Protein AF-R7TTU5-F1 (afdb_monomer_lite)

Sequence (74 aa):
MDNDSTNDEKMVDMIGDDTGREVTLPAFFLLGRDGFMIKRALERMDLPGAIINIPINATGIPPNQLNQPPWTLW

Organism: Capitella teleta (NCBI:txid283909)

Secondary structure (DSSP, 8-state):
----TTTTT----S--S--------BGGGGSHHHHHHHHHHHHHTT-S----B--GGGTTS-GGGS---GGG--

Structure (mmCIF, N/CA/C/O backbone):
data_AF-R7TTU5-F1
#
_entry.id   AF-R7TTU5-F1
#
loop_
_atom_site.group_PDB
_atom_site.id
_atom_site.type_symbol
_atom_site.label_atom_id
_atom_site.label_alt_id
_atom_site.label_comp_id
_atom_site.label_asym_id
_atom_site.label_entity_id
_atom_site.label_seq_id
_atom_site.pdbx_PDB_ins_code
_atom_site.Cartn_x
_atom_site.Cartn_y
_atom_site.Cartn_z
_atom_site.occupancy
_atom_site.B_iso_or_equiv
_atom_site.auth_seq_id
_atom_site.auth_comp_id
_atom_site.auth_asym_id
_atom_site.auth_atom_id
_atom_site.pdbx_PDB_model_num
ATOM 1 N N . MET A 1 1 ? -18.045 -1.268 -25.565 1.00 47.75 1 MET A N 1
ATOM 2 C CA . MET A 1 1 ? -17.287 -0.273 -24.788 1.00 47.75 1 MET A CA 1
ATOM 3 C C . MET A 1 1 ? -18.255 0.285 -23.767 1.00 47.75 1 MET A C 1
ATOM 5 O O . MET A 1 1 ? -19.166 1.002 -24.161 1.00 47.75 1 MET A O 1
ATOM 9 N N . ASP A 1 2 ? -18.165 -0.154 -22.516 1.00 63.53 2 ASP A N 1
ATOM 10 C CA . ASP A 1 2 ? -18.947 0.392 -21.410 1.00 63.53 2 ASP A CA 1
ATOM 11 C C . ASP A 1 2 ? -18.197 1.603 -20.843 1.00 63.53 2 ASP A C 1
ATOM 13 O O . ASP A 1 2 ? -17.155 1.482 -20.218 1.00 63.53 2 ASP A O 1
ATOM 17 N N . ASN A 1 3 ? -18.705 2.806 -21.105 1.00 73.31 3 ASN A N 1
ATOM 18 C CA . ASN A 1 3 ? -18.242 4.024 -20.434 1.00 73.31 3 ASN A CA 1
ATOM 19 C C . ASN A 1 3 ? -18.966 4.164 -19.085 1.00 73.31 3 ASN A C 1
ATOM 21 O O . ASN A 1 3 ? -19.624 5.171 -18.823 1.00 73.31 3 ASN A O 1
ATOM 25 N N . ASP A 1 4 ? -18.956 3.089 -18.298 1.00 75.06 4 ASP A N 1
ATOM 26 C CA . ASP A 1 4 ? -19.631 3.019 -17.009 1.00 75.06 4 ASP A CA 1
ATOM 27 C C . ASP A 1 4 ? -18.608 3.255 -15.898 1.00 75.06 4 ASP A C 1
ATOM 29 O O . ASP A 1 4 ? -17.860 2.357 -15.511 1.00 75.06 4 ASP A O 1
ATOM 33 N N . SER A 1 5 ? -18.605 4.474 -15.361 1.00 69.44 5 SER A N 1
ATOM 34 C CA . SER A 1 5 ? -17.705 4.884 -14.280 1.00 69.44 5 SER A CA 1
ATOM 35 C C . SER A 1 5 ? -17.888 4.086 -12.984 1.00 69.44 5 SER A C 1
ATOM 37 O O . SER A 1 5 ? -17.045 4.150 -12.093 1.00 69.44 5 SER A O 1
ATOM 39 N N . THR A 1 6 ? -18.971 3.314 -12.852 1.00 68.75 6 THR A N 1
ATOM 40 C CA . THR A 1 6 ? -19.197 2.443 -11.691 1.00 68.75 6 THR A CA 1
ATOM 41 C C . THR A 1 6 ? -18.430 1.121 -11.773 1.00 68.75 6 THR A C 1
ATOM 43 O O . THR A 1 6 ? -18.253 0.444 -10.758 1.00 68.75 6 THR A O 1
ATOM 46 N N . ASN A 1 7 ? -17.947 0.744 -12.960 1.00 67.44 7 ASN A N 1
ATOM 47 C CA . ASN A 1 7 ? -17.089 -0.425 -13.158 1.00 67.44 7 ASN A CA 1
ATOM 48 C C . ASN A 1 7 ? -15.633 -0.139 -12.752 1.00 67.44 7 ASN A C 1
ATOM 50 O O . ASN A 1 7 ? -14.913 -1.037 -12.327 1.00 67.44 7 ASN A O 1
ATOM 54 N N . ASP A 1 8 ? -15.214 1.125 -12.772 1.00 67.50 8 ASP A N 1
ATOM 55 C CA . ASP A 1 8 ? -13.828 1.519 -12.502 1.00 67.50 8 ASP A CA 1
ATOM 56 C C . ASP A 1 8 ? -13.350 1.188 -11.075 1.00 67.50 8 ASP A C 1
ATOM 58 O O . ASP A 1 8 ? -12.152 1.198 -10.790 1.00 67.50 8 ASP A O 1
ATOM 62 N N . GLU A 1 9 ? -14.258 0.865 -10.160 1.00 67.31 9 GLU A N 1
ATOM 63 C CA . GLU A 1 9 ? -13.921 0.451 -8.796 1.00 67.31 9 GLU A CA 1
ATOM 64 C C . GLU A 1 9 ? -14.133 -1.045 -8.536 1.00 67.31 9 GLU A C 1
ATOM 66 O O . GLU A 1 9 ? -13.866 -1.509 -7.426 1.00 67.31 9 GLU A O 1
ATOM 71 N N . LYS A 1 10 ? -14.623 -1.812 -9.518 1.00 69.56 10 LYS A N 1
ATOM 72 C CA . LYS A 1 10 ? -14.872 -3.244 -9.340 1.00 69.56 10 LYS A CA 1
ATOM 73 C C . LYS A 1 10 ? -13.545 -3.994 -9.295 1.00 69.56 10 LYS A C 1
ATOM 75 O O . LYS A 1 10 ? -12.762 -3.964 -10.239 1.00 69.56 10 LYS A O 1
ATOM 80 N N . MET A 1 11 ? -13.316 -4.688 -8.187 1.00 68.31 11 MET A N 1
ATOM 81 C CA . MET A 1 11 ? -12.168 -5.569 -7.993 1.00 68.31 11 MET A CA 1
ATOM 82 C C . MET A 1 11 ? -12.657 -7.016 -7.944 1.00 68.31 11 MET A C 1
ATOM 84 O O . MET A 1 11 ?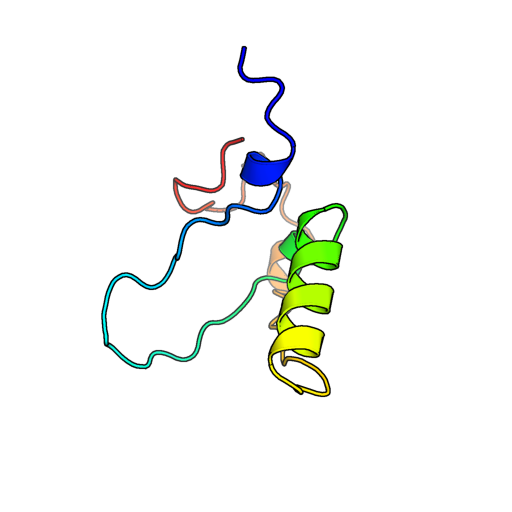 -13.751 -7.288 -7.447 1.00 68.31 11 MET A O 1
ATOM 88 N N . VAL A 1 12 ? -11.858 -7.938 -8.480 1.00 68.06 12 VAL A N 1
ATOM 89 C CA . VAL A 1 12 ? -12.108 -9.375 -8.337 1.00 68.06 12 VAL A CA 1
ATOM 90 C C . VAL A 1 12 ? -11.604 -9.799 -6.966 1.00 68.06 12 VAL A C 1
ATOM 92 O O . VAL A 1 12 ? -10.457 -9.513 -6.618 1.00 68.06 12 VAL A O 1
ATOM 95 N N . ASP A 1 13 ? -12.451 -10.478 -6.199 1.00 68.44 13 ASP A N 1
ATOM 96 C CA . ASP A 1 13 ? -12.008 -11.106 -4.963 1.00 68.44 13 ASP A CA 1
ATOM 97 C C . ASP A 1 13 ? -11.052 -12.257 -5.301 1.00 68.44 13 ASP A C 1
ATOM 99 O O . ASP A 1 13 ? -11.416 -13.211 -5.992 1.00 68.44 13 ASP A O 1
ATOM 103 N N . MET A 1 14 ? -9.801 -12.126 -4.859 1.00 67.19 14 MET A N 1
ATOM 104 C CA . MET A 1 14 ? -8.768 -13.141 -5.071 1.00 67.19 14 MET A CA 1
ATOM 105 C C . MET A 1 14 ? -8.818 -14.251 -4.011 1.00 67.19 14 MET A C 1
ATOM 107 O O . MET A 1 14 ? -8.074 -15.226 -4.126 1.00 67.19 14 MET A O 1
ATOM 111 N N . ILE A 1 15 ? -9.691 -14.133 -3.003 1.00 63.78 15 ILE A N 1
ATOM 112 C CA . ILE A 1 15 ? -9.906 -15.130 -1.955 1.00 63.78 15 ILE A CA 1
ATOM 113 C C . ILE A 1 15 ? -11.286 -15.757 -2.168 1.00 63.78 15 ILE A C 1
ATOM 115 O O . ILE A 1 15 ? -12.296 -15.326 -1.628 1.00 63.78 15 ILE A O 1
ATOM 119 N N . GLY A 1 16 ? -11.333 -16.796 -2.999 1.00 62.75 16 GLY A N 1
ATOM 120 C CA . GLY A 1 16 ? -12.562 -17.565 -3.229 1.00 62.75 16 GLY A CA 1
ATOM 121 C C . GLY A 1 16 ? -12.759 -18.728 -2.257 1.00 62.75 16 GLY A C 1
ATOM 122 O O . GLY A 1 16 ? -13.793 -19.393 -2.304 1.00 62.75 16 GLY A O 1
ATOM 123 N N . ASP A 1 17 ? -11.763 -19.021 -1.419 1.00 61.94 17 ASP A N 1
ATOM 124 C CA . ASP A 1 17 ? -11.831 -20.083 -0.430 1.00 61.94 17 ASP A CA 1
ATOM 125 C C . ASP A 1 17 ? -11.960 -19.451 0.965 1.00 61.94 17 ASP A C 1
ATOM 127 O O . ASP A 1 17 ? -11.201 -18.565 1.336 1.00 61.94 17 ASP A O 1
ATOM 131 N N . ASP A 1 18 ? -12.956 -19.867 1.750 1.00 65.56 18 ASP A N 1
ATOM 132 C CA . ASP A 1 18 ? -13.256 -19.341 3.099 1.00 65.56 18 ASP A CA 1
ATOM 133 C C . ASP A 1 18 ? -12.197 -19.802 4.131 1.00 65.56 18 ASP A C 1
ATOM 135 O O . ASP A 1 18 ? -12.477 -20.199 5.259 1.00 65.56 18 ASP A O 1
ATOM 139 N N . THR A 1 19 ? -10.939 -19.880 3.690 1.00 66.81 19 THR A N 1
ATOM 140 C CA . THR A 1 19 ? -9.835 -20.570 4.356 1.00 66.81 19 THR A CA 1
ATOM 141 C C . THR A 1 19 ? -9.130 -19.708 5.388 1.00 66.81 19 THR A C 1
ATOM 143 O O . THR A 1 19 ? -8.226 -20.202 6.062 1.00 66.81 19 THR A O 1
ATOM 146 N N . GLY A 1 20 ? -9.515 -18.433 5.522 1.00 66.94 20 GLY A N 1
ATOM 147 C CA . GLY A 1 20 ? -8.938 -17.503 6.496 1.00 66.94 20 GLY A CA 1
ATOM 148 C C . GLY A 1 20 ? -7.422 -17.329 6.358 1.00 66.94 20 GLY A C 1
ATOM 149 O O . GLY A 1 20 ? -6.757 -16.965 7.326 1.00 66.94 20 GLY A O 1
ATOM 150 N N . ARG A 1 21 ? -6.852 -17.647 5.188 1.00 68.50 21 ARG A N 1
ATOM 151 C CA . ARG A 1 21 ? -5.410 -17.557 4.955 1.00 68.50 21 ARG A CA 1
ATOM 152 C C . ARG A 1 21 ? -4.953 -16.110 5.042 1.00 68.50 21 ARG A C 1
ATOM 154 O O . ARG A 1 21 ? -5.595 -15.204 4.517 1.00 68.50 21 ARG A O 1
ATOM 161 N N . GLU A 1 22 ? -3.794 -15.918 5.659 1.00 65.19 22 GLU A N 1
ATOM 162 C CA . GLU A 1 22 ? -3.123 -14.626 5.674 1.00 65.19 22 GLU A CA 1
ATOM 163 C C . GLU A 1 22 ? -2.707 -14.258 4.245 1.00 65.19 22 GLU A C 1
ATOM 165 O O . GLU A 1 22 ? -1.864 -14.914 3.623 1.00 65.19 22 GLU A O 1
ATOM 170 N N . VAL A 1 23 ? -3.338 -13.221 3.693 1.00 63.56 23 VAL A N 1
ATOM 171 C CA . VAL A 1 23 ? -3.052 -12.775 2.332 1.00 63.56 23 VAL A CA 1
ATOM 172 C C . VAL A 1 23 ? -1.789 -11.949 2.334 1.00 63.56 23 VAL A C 1
ATOM 174 O O . VAL A 1 23 ? -1.722 -10.852 2.882 1.00 63.56 23 VAL A O 1
ATOM 177 N N . THR A 1 24 ? -0.775 -12.485 1.670 1.00 63.16 24 THR A N 1
ATOM 178 C CA . THR A 1 24 ? 0.469 -11.768 1.458 1.00 63.16 24 THR A CA 1
ATOM 179 C C . THR A 1 24 ? 0.358 -10.940 0.187 1.00 63.16 24 THR A C 1
ATOM 181 O O . THR A 1 24 ? 0.400 -11.497 -0.907 1.00 63.16 24 THR A O 1
ATOM 184 N N . LEU A 1 25 ? 0.233 -9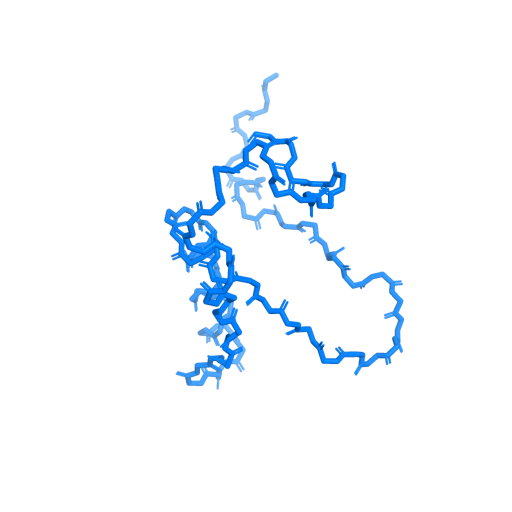.619 0.316 1.00 67.00 25 LEU A N 1
ATOM 185 C CA . LEU A 1 25 ? 0.227 -8.719 -0.834 1.00 67.00 25 LEU A CA 1
ATOM 186 C C . LEU A 1 25 ? 1.668 -8.479 -1.330 1.00 67.00 25 LEU A C 1
ATOM 188 O O . LEU A 1 25 ? 2.478 -7.917 -0.582 1.00 67.00 25 LEU A O 1
ATOM 192 N N . PRO A 1 26 ? 2.018 -8.863 -2.573 1.00 65.69 26 PRO A N 1
ATOM 193 C CA . PRO A 1 26 ? 3.328 -8.552 -3.132 1.00 65.69 26 PRO A CA 1
ATOM 194 C C . PRO A 1 26 ? 3.516 -7.046 -3.3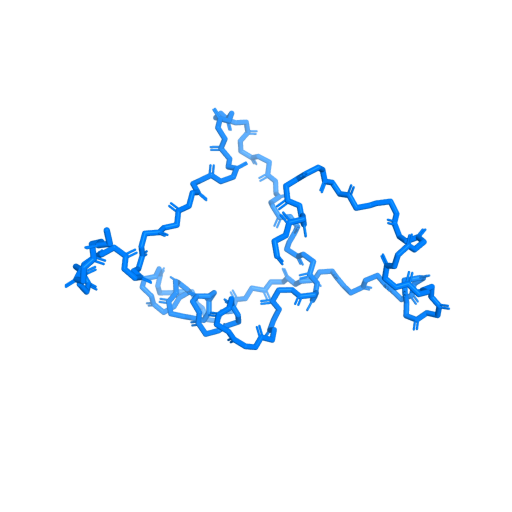25 1.00 65.69 26 PRO A C 1
ATOM 196 O O . PRO A 1 26 ? 2.624 -6.352 -3.812 1.00 65.69 26 PRO A O 1
ATOM 199 N N . ALA A 1 27 ? 4.723 -6.551 -3.041 1.00 65.19 27 ALA A N 1
ATOM 200 C CA . ALA A 1 27 ? 5.072 -5.132 -3.175 1.00 65.19 27 ALA A CA 1
ATOM 201 C C . ALA A 1 27 ? 4.864 -4.542 -4.587 1.00 65.19 27 ALA A C 1
ATOM 203 O O . ALA A 1 27 ? 4.765 -3.327 -4.740 1.00 65.19 27 ALA A O 1
ATOM 204 N N . PHE A 1 28 ? 4.773 -5.395 -5.612 1.00 67.44 28 PHE A N 1
ATOM 205 C CA . PHE A 1 28 ? 4.486 -5.004 -6.992 1.00 67.44 28 PHE A CA 1
ATOM 206 C C . PHE A 1 28 ? 3.177 -4.206 -7.127 1.00 67.44 28 PHE A C 1
ATOM 208 O O . PHE A 1 28 ? 3.123 -3.246 -7.889 1.00 67.44 28 PHE A O 1
ATOM 215 N N . PHE A 1 29 ? 2.157 -4.535 -6.329 1.00 70.44 29 PHE A N 1
ATOM 216 C CA . PHE A 1 29 ? 0.841 -3.888 -6.383 1.00 70.44 29 PHE A CA 1
ATOM 217 C C . PHE A 1 29 ? 0.778 -2.540 -5.652 1.00 70.44 29 PHE A C 1
ATOM 219 O O . PHE A 1 29 ? -0.269 -1.909 -5.623 1.00 70.44 29 PHE A O 1
ATOM 226 N N . LEU A 1 30 ? 1.872 -2.063 -5.049 1.00 75.81 30 LEU A N 1
ATOM 227 C CA . LEU A 1 30 ? 1.874 -0.770 -4.350 1.00 75.81 30 LEU A CA 1
ATOM 228 C C . LEU A 1 30 ? 1.884 0.441 -5.285 1.00 75.81 30 LEU A C 1
ATOM 230 O O . LEU A 1 30 ? 1.703 1.569 -4.826 1.00 75.81 30 LEU A O 1
ATOM 234 N N . LEU A 1 31 ? 2.166 0.241 -6.570 1.00 78.50 31 LEU A N 1
ATOM 235 C CA . LEU A 1 31 ? 2.342 1.331 -7.521 1.00 78.50 31 LEU A CA 1
ATOM 236 C C . LEU A 1 31 ? 1.070 1.567 -8.339 1.00 78.50 31 LEU A C 1
ATOM 238 O O . LEU A 1 31 ? 0.262 0.669 -8.564 1.00 78.50 31 LEU A O 1
ATOM 242 N N . GLY A 1 32 ? 0.905 2.802 -8.811 1.00 81.38 32 GLY A N 1
ATOM 243 C CA . GLY A 1 32 ? -0.178 3.167 -9.720 1.00 81.38 32 GLY A CA 1
ATOM 244 C C . GLY A 1 32 ? -1.576 2.999 -9.116 1.00 81.38 32 GLY A C 1
ATOM 245 O O . GLY A 1 32 ? -1.826 3.360 -7.964 1.00 81.38 32 GLY A O 1
ATOM 246 N N . ARG A 1 33 ? -2.506 2.493 -9.933 1.00 82.38 33 ARG A N 1
ATOM 247 C CA . ARG A 1 33 ? -3.923 2.332 -9.572 1.00 82.38 33 ARG A CA 1
ATOM 248 C C . ARG A 1 33 ? -4.120 1.316 -8.451 1.00 82.38 33 ARG A C 1
ATOM 250 O O . ARG A 1 33 ? -4.913 1.578 -7.552 1.00 82.38 33 ARG A O 1
ATOM 257 N N . ASP A 1 34 ? -3.381 0.212 -8.480 1.00 80.50 34 ASP A N 1
ATOM 258 C CA . ASP A 1 34 ? -3.506 -0.846 -7.476 1.00 80.50 34 ASP A CA 1
ATOM 259 C C . ASP A 1 34 ? -3.130 -0.317 -6.094 1.00 80.50 34 ASP A C 1
ATOM 261 O O . ASP A 1 34 ? -3.907 -0.453 -5.150 1.00 80.50 34 ASP A O 1
ATOM 265 N N . GLY A 1 35 ? -2.018 0.417 -5.994 1.00 83.25 35 GLY A N 1
ATOM 266 C CA . GLY A 1 35 ? -1.589 1.037 -4.741 1.00 83.25 35 GLY A CA 1
ATOM 267 C C . GLY A 1 35 ? -2.610 2.027 -4.184 1.00 83.25 35 GLY A C 1
ATOM 268 O O . GLY A 1 35 ? -2.897 2.030 -2.984 1.00 83.25 35 GLY A O 1
ATOM 269 N N . PHE A 1 36 ? -3.209 2.841 -5.060 1.00 86.38 36 PHE A N 1
ATOM 270 C CA 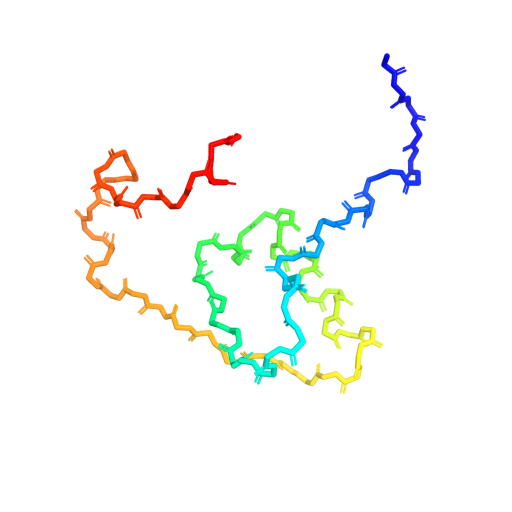. PHE A 1 36 ? -4.292 3.750 -4.680 1.00 86.38 36 PHE A CA 1
ATOM 271 C C . PHE A 1 36 ? -5.513 2.991 -4.143 1.00 86.38 36 PHE A C 1
ATOM 273 O O . PHE A 1 36 ? -6.067 3.365 -3.107 1.00 86.38 36 PHE A O 1
ATOM 280 N N . MET A 1 37 ? -5.913 1.907 -4.809 1.00 85.25 37 MET A N 1
ATOM 281 C CA . MET A 1 37 ? -7.065 1.102 -4.404 1.00 85.25 37 MET A CA 1
ATOM 282 C C . MET A 1 37 ? -6.817 0.346 -3.098 1.00 85.25 37 MET A C 1
ATOM 284 O O . MET A 1 37 ? -7.699 0.332 -2.242 1.00 85.25 37 MET A O 1
ATOM 288 N N . ILE A 1 38 ? -5.614 -0.200 -2.892 1.00 85.06 38 ILE A N 1
ATOM 289 C CA . ILE A 1 38 ? -5.204 -0.828 -1.628 1.00 85.06 38 ILE A CA 1
ATOM 290 C C . ILE A 1 38 ? -5.314 0.176 -0.482 1.00 85.06 38 ILE A C 1
ATOM 292 O O . ILE A 1 38 ? -5.947 -0.113 0.532 1.00 85.06 38 ILE A O 1
ATOM 296 N N . LYS A 1 39 ? -4.763 1.384 -0.652 1.00 86.56 39 LYS A N 1
ATOM 297 C CA . LYS A 1 39 ? -4.856 2.438 0.365 1.00 86.56 39 LYS A CA 1
ATOM 298 C C . LYS A 1 39 ? -6.314 2.775 0.690 1.00 86.56 39 LYS A C 1
ATOM 300 O O . LYS A 1 39 ? -6.695 2.796 1.856 1.00 86.56 39 LYS A O 1
ATOM 305 N N . ARG A 1 40 ? -7.137 2.989 -0.338 1.00 87.50 40 ARG A N 1
ATOM 306 C CA . ARG A 1 40 ? -8.563 3.304 -0.180 1.00 87.50 40 ARG A CA 1
ATOM 307 C C . ARG A 1 40 ? -9.338 2.175 0.506 1.00 87.50 40 ARG A C 1
ATOM 309 O O . ARG A 1 40 ? -10.260 2.444 1.271 1.00 87.50 40 ARG A O 1
ATOM 316 N N . ALA A 1 41 ? -8.988 0.918 0.240 1.00 85.94 41 ALA A N 1
ATOM 317 C CA . ALA A 1 41 ? -9.588 -0.234 0.904 1.00 85.94 41 ALA A CA 1
ATOM 318 C C . ALA A 1 41 ? -9.233 -0.272 2.399 1.00 85.94 41 ALA A C 1
ATOM 320 O O . ALA A 1 41 ? -10.124 -0.487 3.216 1.00 85.94 41 ALA A O 1
ATOM 321 N N . LEU A 1 42 ? -7.976 0.007 2.766 1.00 87.94 42 LEU A N 1
ATOM 322 C CA . LEU A 1 42 ? -7.556 0.110 4.171 1.00 87.94 42 LEU A CA 1
ATOM 323 C C . LEU A 1 42 ? -8.317 1.214 4.913 1.00 87.94 42 LEU A C 1
ATOM 325 O O . LEU A 1 42 ? -8.843 0.964 5.993 1.00 87.94 42 LEU A O 1
ATOM 329 N N . GLU A 1 43 ? -8.460 2.390 4.295 1.00 90.62 43 GLU A N 1
ATOM 330 C CA . GLU A 1 43 ? -9.241 3.504 4.849 1.00 90.62 43 GLU A CA 1
ATOM 331 C C . GLU A 1 43 ? -10.716 3.122 5.071 1.00 90.62 43 GLU A C 1
ATOM 333 O O . GLU A 1 43 ? -11.288 3.440 6.109 1.00 90.62 43 GLU A O 1
ATOM 338 N N . ARG A 1 44 ? -11.336 2.394 4.129 1.00 87.75 44 ARG A N 1
ATOM 339 C CA . ARG A 1 44 ? -12.723 1.904 4.267 1.00 87.75 44 ARG A CA 1
ATOM 340 C C . ARG A 1 44 ? -12.890 0.881 5.395 1.00 87.75 44 ARG A C 1
ATOM 342 O O . ARG A 1 44 ? -13.981 0.778 5.946 1.00 87.75 44 ARG A O 1
ATOM 349 N N . MET A 1 45 ? -11.842 0.120 5.705 1.00 87.06 45 MET A N 1
ATOM 350 C CA . MET A 1 45 ? -11.834 -0.891 6.767 1.00 87.06 45 MET A CA 1
ATOM 351 C C . MET A 1 45 ? -11.389 -0.337 8.130 1.00 87.06 45 MET A C 1
ATOM 353 O O . MET A 1 45 ? -11.280 -1.113 9.075 1.00 87.06 45 MET A O 1
ATOM 357 N N . ASP A 1 46 ? -11.119 0.970 8.235 1.00 90.44 46 ASP A N 1
ATOM 358 C CA . ASP A 1 46 ? -10.537 1.610 9.426 1.00 90.44 46 ASP A CA 1
ATOM 359 C C . ASP A 1 46 ? -9.213 0.952 9.871 1.00 90.44 46 ASP A C 1
ATOM 361 O O . ASP A 1 46 ? -8.884 0.851 11.054 1.00 90.44 46 ASP A O 1
ATOM 365 N N . LEU A 1 47 ? -8.436 0.466 8.895 1.00 86.06 47 LEU A N 1
ATOM 366 C CA . LEU A 1 47 ? -7.130 -0.133 9.133 1.00 86.06 47 LEU A CA 1
ATOM 367 C C . LEU A 1 47 ? -6.038 0.932 8.969 1.00 86.06 47 LEU A C 1
ATOM 369 O O . LEU A 1 47 ? -5.937 1.548 7.906 1.00 86.06 47 LEU A O 1
ATOM 373 N N . PRO A 1 48 ? -5.153 1.121 9.965 1.00 86.94 48 PRO A N 1
ATOM 374 C CA . PRO A 1 48 ? -4.096 2.132 9.897 1.00 86.94 48 PRO A CA 1
ATOM 375 C C . PRO A 1 48 ? -3.005 1.800 8.864 1.00 86.94 48 PRO A C 1
ATOM 377 O O . PRO A 1 48 ? -2.191 2.657 8.524 1.00 86.94 48 PRO A O 1
ATOM 380 N N . GLY A 1 49 ? -2.959 0.557 8.378 1.00 84.69 49 GLY A N 1
ATOM 381 C CA . GLY A 1 49 ? -1.990 0.084 7.398 1.00 84.69 49 GLY A CA 1
ATOM 382 C C . GLY A 1 49 ? -2.088 -1.425 7.173 1.00 84.69 49 GLY A C 1
ATOM 383 O O . GLY A 1 49 ? -2.925 -2.100 7.769 1.00 84.69 49 GLY A O 1
ATOM 384 N N . ALA A 1 50 ? -1.201 -1.951 6.329 1.00 82.19 50 ALA A N 1
ATOM 385 C CA . ALA A 1 50 ? -1.040 -3.383 6.087 1.00 82.19 50 ALA A CA 1
ATOM 386 C C . ALA A 1 50 ? 0.442 -3.770 6.103 1.00 82.19 50 ALA A C 1
ATOM 388 O O . ALA A 1 50 ? 1.307 -2.974 5.730 1.00 82.19 50 ALA A O 1
ATOM 389 N N . ILE A 1 51 ? 0.726 -5.005 6.514 1.00 77.75 51 ILE A N 1
ATOM 390 C CA . ILE A 1 51 ? 2.056 -5.601 6.385 1.00 77.75 51 ILE A CA 1
ATOM 391 C C . ILE A 1 51 ? 2.175 -6.166 4.972 1.00 77.75 51 ILE A C 1
ATOM 393 O O . ILE A 1 51 ? 1.295 -6.884 4.501 1.00 77.75 51 ILE A O 1
ATOM 397 N N . ILE A 1 52 ? 3.273 -5.840 4.299 1.00 73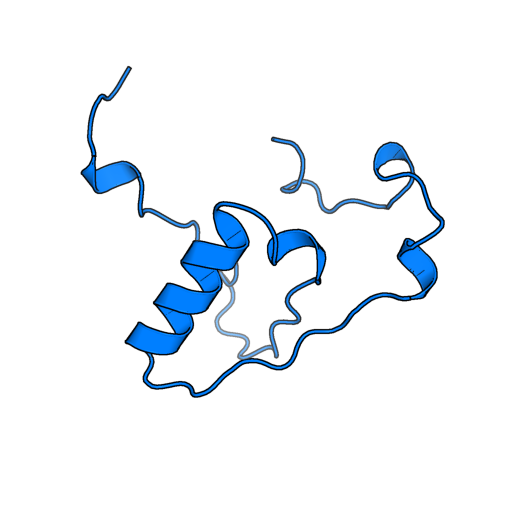.94 52 ILE A N 1
ATOM 398 C CA . ILE A 1 52 ? 3.585 -6.357 2.969 1.00 73.94 52 ILE A CA 1
ATOM 399 C C . ILE A 1 52 ? 4.907 -7.109 3.003 1.00 73.94 52 ILE A C 1
ATOM 401 O O . ILE A 1 52 ? 5.845 -6.711 3.696 1.00 73.94 52 ILE A O 1
ATOM 405 N N . ASN A 1 53 ? 5.002 -8.167 2.203 1.00 68.94 53 ASN A N 1
ATOM 406 C CA . ASN A 1 53 ? 6.266 -8.854 1.990 1.00 68.94 53 ASN A CA 1
ATOM 407 C C . ASN A 1 53 ? 6.916 -8.316 0.716 1.00 68.94 53 ASN A C 1
ATOM 409 O O . ASN A 1 53 ? 6.353 -8.394 -0.379 1.00 68.94 53 ASN A O 1
ATOM 413 N N . ILE A 1 54 ? 8.121 -7.766 0.867 1.00 68.88 54 ILE A N 1
ATOM 414 C CA . ILE A 1 54 ? 8.959 -7.343 -0.253 1.00 68.88 54 ILE A CA 1
ATOM 415 C C . ILE A 1 54 ? 9.914 -8.499 -0.570 1.00 68.88 54 ILE A C 1
ATOM 417 O O . ILE A 1 54 ? 10.846 -8.741 0.203 1.00 68.88 54 ILE A O 1
ATOM 421 N N . PRO A 1 55 ? 9.718 -9.230 -1.683 1.00 61.59 55 PRO A N 1
ATOM 422 C CA . PRO A 1 55 ? 10.658 -10.262 -2.093 1.00 61.59 55 PRO A CA 1
ATOM 423 C C . PRO A 1 55 ? 11.958 -9.602 -2.567 1.00 61.59 55 PRO A C 1
ATOM 425 O O . PRO A 1 55 ? 12.103 -9.215 -3.725 1.00 61.59 55 PRO A O 1
ATOM 428 N N . ILE A 1 56 ? 12.929 -9.469 -1.662 1.00 61.88 56 ILE A N 1
ATOM 429 C CA . ILE A 1 56 ? 14.275 -8.960 -1.973 1.00 61.88 56 ILE A CA 1
ATOM 430 C C . ILE A 1 56 ? 14.953 -9.773 -3.086 1.00 61.88 56 ILE A C 1
ATOM 432 O O . ILE A 1 56 ? 15.674 -9.213 -3.906 1.00 61.88 56 ILE A O 1
ATOM 436 N N . ASN A 1 57 ? 14.651 -11.068 -3.187 1.00 60.34 57 ASN A N 1
ATOM 437 C CA . ASN A 1 57 ? 15.143 -11.964 -4.235 1.00 60.34 57 ASN A CA 1
ATOM 438 C C . ASN A 1 57 ? 14.537 -11.716 -5.631 1.00 60.34 57 ASN A C 1
ATOM 440 O O . ASN A 1 57 ? 15.091 -12.209 -6.609 1.00 60.34 57 ASN A O 1
ATOM 444 N N . ALA A 1 58 ? 13.441 -10.959 -5.752 1.00 57.31 58 ALA A N 1
ATOM 445 C CA . ALA A 1 58 ? 12.845 -10.609 -7.045 1.00 57.31 58 ALA A CA 1
ATOM 446 C C . ALA A 1 58 ? 13.402 -9.297 -7.628 1.00 57.31 58 ALA A C 1
ATOM 448 O O . ALA A 1 58 ? 13.215 -9.022 -8.808 1.00 57.31 58 ALA A O 1
ATOM 449 N N . THR A 1 59 ? 14.118 -8.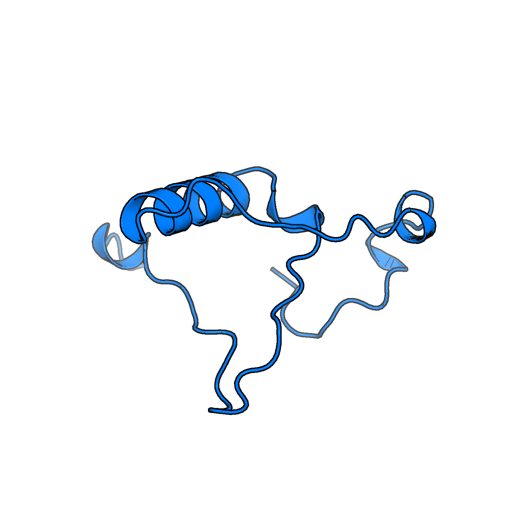496 -6.830 1.00 58.19 59 THR A N 1
ATOM 450 C CA . THR A 1 59 ? 14.596 -7.157 -7.231 1.00 58.19 59 THR A CA 1
ATOM 451 C C . THR A 1 59 ? 15.626 -7.157 -8.368 1.00 58.19 59 THR A C 1
ATOM 453 O O . THR A 1 59 ? 15.800 -6.133 -9.022 1.00 58.19 59 THR A O 1
ATOM 456 N N . GLY A 1 60 ? 16.283 -8.292 -8.634 1.00 62.62 60 GLY A N 1
ATOM 457 C CA . GLY A 1 60 ? 17.251 -8.456 -9.728 1.00 62.62 60 GLY A CA 1
ATOM 458 C C . GLY A 1 60 ? 16.778 -9.346 -10.880 1.00 62.62 60 GLY A C 1
ATOM 459 O O . GLY A 1 60 ? 17.537 -9.551 -11.826 1.00 62.62 60 GLY A O 1
ATOM 460 N N . ILE A 1 61 ? 15.561 -9.895 -10.806 1.00 64.81 61 ILE A N 1
ATOM 461 C CA . ILE A 1 61 ? 15.014 -10.785 -11.833 1.00 64.81 61 ILE A CA 1
ATOM 462 C C . ILE A 1 61 ? 14.103 -9.948 -12.737 1.00 64.81 61 ILE A C 1
ATOM 464 O O . ILE A 1 61 ? 13.132 -9.368 -12.245 1.00 64.81 61 ILE A O 1
ATOM 468 N N . PRO A 1 62 ? 14.386 -9.863 -14.047 1.00 66.50 62 PRO A N 1
ATOM 469 C CA . PRO A 1 62 ? 13.502 -9.205 -14.997 1.00 66.50 62 PRO A CA 1
ATOM 470 C C . PRO A 1 62 ? 12.051 -9.714 -14.866 1.00 66.50 62 PRO A C 1
ATOM 472 O O . PRO A 1 62 ? 11.852 -10.920 -14.713 1.00 66.50 62 PRO A O 1
ATOM 475 N N . PRO A 1 63 ? 11.022 -8.848 -14.960 1.00 66.50 63 PRO A N 1
ATOM 476 C CA . PRO A 1 63 ? 9.626 -9.247 -14.739 1.00 66.50 63 PRO A CA 1
ATOM 477 C C . PRO A 1 63 ? 9.161 -10.447 -15.577 1.00 66.50 63 PRO A C 1
ATOM 479 O O . PRO A 1 63 ? 8.355 -11.245 -15.110 1.00 66.50 63 PRO A O 1
ATOM 482 N N . ASN A 1 64 ? 9.702 -10.606 -16.788 1.00 69.94 64 ASN A N 1
ATOM 483 C CA . ASN A 1 64 ? 9.419 -11.714 -17.708 1.00 69.94 64 ASN A CA 1
ATOM 484 C C . ASN A 1 64 ? 10.048 -13.064 -17.304 1.00 69.94 64 ASN A C 1
ATOM 486 O O . ASN A 1 64 ? 9.724 -14.083 -17.906 1.00 69.94 64 ASN A O 1
ATOM 490 N N . GLN A 1 65 ? 10.961 -13.073 -16.334 1.00 69.25 65 GLN A N 1
ATOM 491 C CA . GLN A 1 65 ? 11.607 -14.268 -15.781 1.00 69.25 65 GLN A CA 1
ATOM 492 C C . GLN A 1 65 ? 11.066 -14.631 -14.393 1.00 69.25 65 GLN A C 1
ATOM 494 O O . GLN A 1 65 ? 11.412 -15.679 -13.847 1.00 69.25 65 GLN A O 1
ATOM 499 N N . LEU A 1 66 ? 10.225 -13.776 -13.809 1.00 70.50 66 LEU A N 1
ATOM 500 C CA . LEU A 1 66 ? 9.535 -14.087 -12.570 1.00 70.50 66 LEU A CA 1
ATOM 501 C C . LEU A 1 66 ? 8.420 -15.094 -12.873 1.00 70.50 66 LEU A C 1
ATOM 503 O O . LEU A 1 66 ? 7.625 -14.869 -13.785 1.00 70.50 66 LEU A O 1
ATOM 507 N N . ASN A 1 67 ? 8.345 -16.186 -12.101 1.00 64.56 67 ASN A N 1
ATOM 508 C CA . ASN A 1 67 ? 7.198 -17.097 -12.130 1.00 64.56 67 ASN A CA 1
ATOM 509 C C . ASN A 1 67 ? 5.964 -16.341 -11.638 1.00 64.56 67 ASN A C 1
ATOM 511 O O . ASN A 1 67 ? 5.664 -16.274 -10.447 1.00 64.56 67 ASN A O 1
ATOM 515 N N . GLN A 1 68 ? 5.307 -15.716 -12.597 1.00 64.56 68 GLN A N 1
ATOM 516 C CA . GLN A 1 68 ? 4.142 -14.894 -12.417 1.00 64.56 68 GLN A CA 1
ATOM 517 C C . GLN A 1 68 ? 2.916 -15.803 -12.328 1.00 64.56 68 GLN A C 1
ATOM 519 O O . GLN A 1 68 ? 2.752 -16.698 -13.164 1.00 64.56 68 GLN A O 1
ATOM 524 N N . PRO A 1 69 ? 2.062 -15.642 -11.305 1.00 61.22 69 PRO A N 1
ATOM 525 C CA . PRO A 1 69 ? 0.825 -16.392 -11.270 1.00 61.22 69 PRO A CA 1
ATOM 526 C C . PRO A 1 69 ? -0.034 -16.021 -12.492 1.00 61.22 69 PRO A C 1
ATOM 528 O O . PRO A 1 69 ? -0.004 -14.874 -12.937 1.00 61.22 69 PRO A O 1
ATOM 531 N N . PRO A 1 70 ? -0.816 -16.952 -13.057 1.00 59.28 70 PRO A N 1
ATOM 532 C CA . PRO A 1 70 ? -1.430 -16.786 -14.379 1.00 59.28 70 PRO A CA 1
ATOM 533 C C . PRO A 1 70 ? -2.369 -15.570 -14.518 1.00 59.28 70 PRO A C 1
ATOM 535 O O . PRO A 1 70 ? -2.665 -15.158 -15.633 1.00 59.28 70 PRO A O 1
ATOM 538 N N . TRP A 1 71 ? -2.797 -14.961 -13.409 1.00 64.62 71 TRP A N 1
ATOM 539 C CA . TRP A 1 71 ? -3.610 -13.739 -13.351 1.00 64.62 71 TRP A CA 1
ATOM 540 C C . TRP A 1 71 ? -2.811 -12.419 -13.371 1.00 64.62 71 TRP A C 1
ATOM 542 O O . TRP A 1 71 ? -3.393 -11.359 -13.171 1.00 64.62 71 TRP A O 1
ATOM 552 N N . THR A 1 72 ? -1.492 -12.451 -13.591 1.00 60.94 72 THR A N 1
ATOM 553 C CA . THR A 1 72 ? -0.646 -11.233 -13.668 1.00 60.94 72 THR A CA 1
ATOM 554 C C . THR A 1 72 ? -0.383 -10.726 -15.091 1.00 60.94 72 THR A C 1
ATOM 556 O O . THR A 1 72 ? 0.272 -9.704 -15.261 1.00 60.94 72 THR A O 1
ATOM 559 N N . LEU A 1 73 ? -0.948 -11.375 -16.114 1.00 47.72 73 LEU A N 1
ATOM 560 C CA . LEU A 1 73 ? -0.873 -10.933 -17.510 1.00 47.72 73 LEU A CA 1
ATOM 561 C C . LEU A 1 73 ? -2.037 -9.993 -17.854 1.00 47.72 73 LEU A C 1
ATOM 563 O O . LEU A 1 73 ? -3.110 -10.454 -18.244 1.00 47.72 73 LEU A O 1
ATOM 567 N N . TRP A 1 74 ? -1.808 -8.690 -17.721 1.00 50.75 74 TRP A N 1
ATOM 568 C CA . TRP A 1 74 ? -2.639 -7.618 -18.271 1.00 50.75 74 TRP A CA 1
ATOM 569 C C . TRP A 1 74 ? -1.799 -6.360 -18.488 1.00 50.75 74 TRP A C 1
ATOM 571 O O . TRP A 1 74 ? -0.961 -6.046 -17.613 1.00 50.75 74 TRP A O 1
#

Foldseek 3Di:
DDPDPVCVLDDDPPPPDPPPDDDADEPVLCDDPSVVNQVVVCVVVVHPDDDHDYPPVCPPPPPVRPPDDPVPDD

pLDDT: mean 70.82, std 10.26, range [47.72, 90.62]

Radius of gyration: 14.64 Å; chains: 1; bounding box: 37×26×35 Å